Protein AF-A0A2S7WIU0-F1 (afdb_monomer_lite)

Radius of gyration: 21.74 Å; chains: 1; bounding box: 49×20×64 Å

Foldseek 3Di:
DPDDPVRVVVLVVVLVVLVVVLVVLVVVLVVVLVCLVCVVVVVLVCCCVPPNPPVRDPPVVVVVVVVVVSVVLNVLSVVLSVLSSVLSVVLSVCSVVVDDPVVSVVSVVVSVVVSVVSVVVND

Sequence (123 aa):
MEKSEEEIKEWKEYRLSILEQKSKSDDDFEKYITFIAAGGLGLTLTFIDKISPLHTSICVWLIVMGWFMLASTLFINLLSHYLSSRFNEKTVQNIDDTLSYEELINNIDRRNKTISNLNLSSY

Organism: NCBI:txid102

Structure (mmCIF, N/CA/C/O backbone):
data_AF-A0A2S7WIU0-F1
#
_entry.id   AF-A0A2S7WIU0-F1
#
loop_
_atom_site.group_PDB
_atom_site.id
_atom_site.type_symbol
_atom_site.label_atom_id
_atom_site.label_alt_id
_atom_site.label_comp_id
_atom_site.label_asym_id
_atom_site.label_entity_id
_atom_site.label_seq_id
_atom_site.pdbx_PDB_ins_code
_atom_site.Cartn_x
_atom_site.Cartn_y
_atom_site.Cartn_z
_atom_site.occupancy
_atom_site.B_iso_or_equiv
_atom_site.auth_seq_id
_atom_site.auth_comp_id
_atom_site.auth_asym_id
_atom_site.auth_atom_id
_atom_site.pdbx_PDB_model_num
ATOM 1 N N . MET A 1 1 ? -23.208 -7.202 31.412 1.00 53.00 1 MET A N 1
ATOM 2 C CA . MET A 1 1 ? -23.236 -5.770 31.766 1.00 53.00 1 MET A CA 1
ATOM 3 C C . MET A 1 1 ? -23.708 -5.033 30.533 1.00 53.00 1 MET A C 1
ATOM 5 O O . MET A 1 1 ? -23.145 -5.267 29.473 1.00 53.00 1 MET A O 1
ATOM 9 N N . GLU A 1 2 ? -24.784 -4.264 30.647 1.00 64.25 2 GLU A N 1
ATOM 10 C CA . GLU A 1 2 ? -25.248 -3.378 29.575 1.00 64.25 2 GLU A CA 1
ATOM 11 C C . GLU A 1 2 ? -24.226 -2.234 29.450 1.00 64.25 2 GLU A C 1
ATOM 13 O O . GLU A 1 2 ? -23.831 -1.673 30.472 1.00 64.25 2 GLU A O 1
ATOM 18 N N . LYS A 1 3 ? -23.699 -1.987 28.241 1.00 67.62 3 LYS A N 1
ATOM 19 C CA . LYS A 1 3 ? -22.693 -0.936 27.992 1.00 67.62 3 LYS A CA 1
ATOM 20 C C . LYS A 1 3 ? -23.290 0.437 28.313 1.00 67.62 3 LYS A C 1
ATOM 22 O O . LYS A 1 3 ? -24.473 0.654 28.048 1.00 67.62 3 LYS A O 1
ATOM 27 N N . SER A 1 4 ? -22.491 1.358 28.849 1.00 81.69 4 SER A N 1
ATOM 28 C CA . SER A 1 4 ? -22.966 2.724 29.107 1.00 81.69 4 SER A CA 1
ATOM 29 C C . SER A 1 4 ? -23.247 3.469 27.791 1.00 81.69 4 SER A C 1
ATOM 31 O O . SER A 1 4 ? -22.690 3.140 26.740 1.00 81.69 4 SER A O 1
ATOM 33 N N . GLU A 1 5 ? -24.108 4.492 27.823 1.00 80.62 5 GLU A N 1
ATOM 34 C CA . GLU A 1 5 ? -24.371 5.330 26.639 1.00 80.62 5 GLU A CA 1
ATOM 35 C C . GLU A 1 5 ? -23.091 6.005 26.112 1.00 80.62 5 GLU A C 1
ATOM 37 O O . GLU A 1 5 ? -22.925 6.161 24.899 1.00 80.62 5 GLU A O 1
ATOM 42 N N . GLU A 1 6 ? -22.166 6.348 27.014 1.00 83.69 6 GLU A N 1
ATOM 43 C CA . GLU A 1 6 ? -20.852 6.910 26.685 1.00 83.69 6 GLU A CA 1
ATOM 44 C C . GLU A 1 6 ? -19.972 5.885 25.957 1.00 83.69 6 GLU A C 1
ATOM 46 O O . GLU A 1 6 ? -19.462 6.187 24.879 1.00 83.69 6 GLU A O 1
ATOM 51 N N . GLU A 1 7 ? -19.890 4.644 26.450 1.00 78.06 7 GLU A N 1
ATOM 52 C CA . GLU A 1 7 ? -19.137 3.568 25.789 1.00 78.06 7 GLU A CA 1
ATOM 53 C C . GLU A 1 7 ? -19.676 3.294 24.377 1.00 78.06 7 GLU A C 1
ATOM 55 O O . GLU A 1 7 ? -18.913 3.135 23.424 1.00 78.06 7 GLU A O 1
ATOM 60 N N . ILE A 1 8 ? -21.002 3.255 24.203 1.00 80.75 8 ILE A N 1
ATOM 61 C CA . ILE A 1 8 ? -21.629 3.036 22.888 1.00 80.75 8 ILE A CA 1
ATOM 62 C C . ILE A 1 8 ? -21.274 4.169 21.916 1.00 80.75 8 ILE A C 1
ATOM 64 O O . ILE A 1 8 ? -21.064 3.919 20.723 1.00 80.75 8 ILE A O 1
ATOM 68 N N . LYS A 1 9 ? -21.219 5.409 22.406 1.00 86.94 9 LYS A N 1
ATOM 69 C CA . LYS A 1 9 ? -20.845 6.574 21.603 1.00 86.94 9 LYS A CA 1
ATOM 70 C C . LYS A 1 9 ? -19.377 6.504 21.178 1.00 86.94 9 LYS A C 1
ATOM 72 O O . LYS A 1 9 ? -19.103 6.6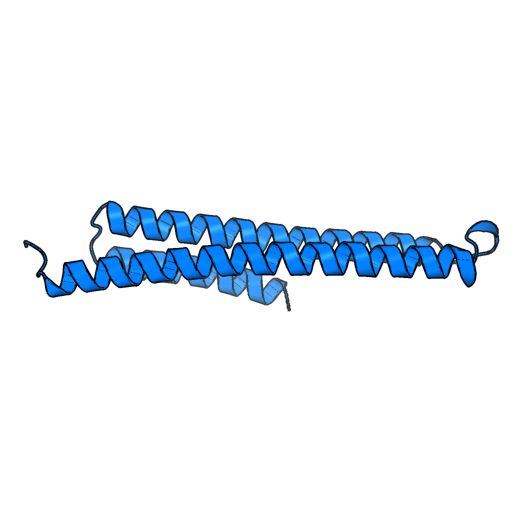46 19.987 1.00 86.94 9 LYS A O 1
ATOM 77 N N . GLU A 1 10 ? -18.470 6.196 22.101 1.00 84.81 10 GLU A N 1
ATOM 78 C CA . GLU A 1 10 ? -17.039 6.031 21.810 1.00 84.81 10 GLU A CA 1
ATOM 79 C C . GLU A 1 10 ? -16.787 4.941 20.759 1.00 84.81 10 GLU A C 1
ATOM 81 O O . GLU A 1 10 ? -16.041 5.152 19.802 1.00 84.81 10 GLU A O 1
ATOM 86 N N . TRP A 1 11 ? -17.472 3.796 20.859 1.00 81.50 11 TRP A N 1
ATOM 87 C CA . TRP A 1 11 ? -17.360 2.724 19.864 1.00 81.50 11 TRP A CA 1
ATOM 88 C C . TRP A 1 11 ? -17.826 3.151 18.470 1.00 81.50 11 TRP A C 1
ATOM 90 O O . TRP A 1 11 ? -17.204 2.781 17.470 1.00 81.50 11 TRP A O 1
ATOM 100 N N . LYS A 1 12 ? -18.905 3.939 18.382 1.00 84.31 12 LYS A N 1
ATOM 101 C CA . LYS A 1 12 ? -19.398 4.474 17.104 1.00 84.31 12 LYS A CA 1
ATOM 102 C C . LYS A 1 12 ? -18.414 5.465 16.493 1.00 84.31 12 LYS A C 1
ATOM 104 O O . LYS A 1 12 ? -18.161 5.390 15.290 1.00 84.31 12 LYS A O 1
ATOM 109 N N . GLU A 1 13 ? -17.851 6.358 17.301 1.00 89.00 13 GLU A N 1
ATOM 110 C CA . GLU A 1 13 ? -16.840 7.323 16.856 1.00 89.00 13 GLU A CA 1
ATOM 111 C C . GLU A 1 13 ? -15.562 6.613 16.386 1.00 89.00 13 GLU A C 1
ATOM 113 O O . GLU A 1 13 ? -15.072 6.883 15.287 1.00 89.00 13 GLU A O 1
ATOM 118 N N . TYR A 1 14 ? -15.079 5.622 17.138 1.00 85.06 14 TYR A N 1
ATOM 119 C CA . TYR A 1 14 ? -13.922 4.818 16.746 1.00 85.06 14 TYR A CA 1
ATOM 120 C C . TYR A 1 14 ? -14.166 4.051 15.438 1.00 85.06 14 TYR A C 1
ATOM 122 O O . TYR A 1 14 ? -13.341 4.103 14.522 1.00 85.06 14 TYR A O 1
ATOM 130 N N . ARG A 1 15 ? -15.330 3.408 15.292 1.00 85.56 15 ARG A N 1
ATOM 131 C CA . ARG A 1 15 ? -15.735 2.730 14.051 1.00 85.56 15 ARG A CA 1
ATOM 132 C C . ARG A 1 15 ? -15.745 3.679 12.850 1.00 85.56 15 ARG A C 1
ATOM 134 O O . ARG A 1 15 ? -15.226 3.318 11.795 1.00 85.56 15 ARG A O 1
ATOM 141 N N . LEU A 1 16 ? -16.311 4.879 13.001 1.00 89.56 16 LEU A N 1
ATOM 142 C CA . LEU A 1 16 ? -16.316 5.905 11.952 1.00 89.56 16 LEU A CA 1
ATOM 143 C C . LEU A 1 16 ? -14.892 6.325 11.575 1.00 89.56 16 LEU A C 1
ATOM 145 O O . LEU A 1 16 ? -14.572 6.370 10.390 1.00 89.56 16 LEU A O 1
ATOM 149 N N . SER A 1 17 ? -14.022 6.529 12.567 1.00 90.00 17 SER A N 1
ATOM 150 C CA . SER A 1 17 ? -12.625 6.906 12.333 1.00 90.00 17 SER A CA 1
ATOM 151 C C . SER A 1 17 ? -11.845 5.857 11.531 1.00 90.00 17 SER A C 1
ATOM 153 O O . SER A 1 17 ? -11.007 6.217 10.706 1.00 90.00 17 SER A O 1
ATOM 155 N N . ILE A 1 18 ? -12.122 4.562 11.734 1.00 86.75 18 ILE A N 1
ATOM 156 C CA . ILE A 1 18 ? -11.490 3.473 10.973 1.00 86.75 18 ILE A CA 1
ATOM 157 C C . ILE A 1 18 ? -11.970 3.495 9.519 1.00 86.75 18 ILE A C 1
ATOM 159 O O . ILE A 1 18 ? -11.168 3.315 8.602 1.00 86.75 18 ILE A O 1
ATOM 163 N N . LEU A 1 19 ? -13.270 3.714 9.298 1.00 88.31 19 LEU A N 1
ATOM 164 C CA . LEU A 1 19 ? -13.847 3.764 7.952 1.00 88.31 19 LEU A CA 1
ATOM 165 C C . LEU A 1 19 ? -13.331 4.968 7.158 1.00 88.31 19 LEU A C 1
ATOM 167 O O . LEU A 1 19 ? -12.981 4.817 5.989 1.00 88.31 19 LEU A O 1
ATOM 171 N N . GLU A 1 20 ? -13.233 6.135 7.794 1.00 91.38 20 GLU A N 1
ATOM 172 C CA . GLU A 1 20 ? -12.687 7.343 7.171 1.00 91.38 20 GLU A CA 1
ATOM 173 C C . GLU A 1 20 ? -11.204 7.170 6.814 1.00 91.38 20 GLU A C 1
ATOM 175 O O . GLU A 1 20 ? -10.796 7.452 5.687 1.00 91.38 20 GLU A O 1
ATOM 180 N N . GLN A 1 21 ? -10.402 6.627 7.738 1.00 87.75 21 GLN A N 1
ATOM 181 C CA . GLN A 1 21 ? -8.992 6.320 7.478 1.00 87.75 21 GLN A CA 1
ATOM 182 C C . GLN A 1 21 ? -8.818 5.315 6.339 1.00 87.75 21 GLN A C 1
ATOM 184 O O . GLN A 1 21 ? -7.932 5.495 5.505 1.00 87.75 21 GLN A O 1
ATOM 189 N N . LYS A 1 22 ? -9.666 4.281 6.278 1.00 86.12 22 LYS A N 1
ATOM 190 C CA . LYS A 1 22 ? -9.660 3.313 5.178 1.00 86.12 22 LYS A CA 1
ATOM 191 C C . LYS A 1 22 ? -9.954 3.999 3.844 1.00 86.12 22 LYS A C 1
ATOM 193 O O . LYS A 1 22 ? -9.152 3.870 2.932 1.00 86.12 22 LYS A O 1
ATOM 198 N N . SER A 1 23 ? -11.043 4.766 3.756 1.00 87.56 23 SER A N 1
ATOM 199 C CA . SER A 1 23 ? -11.426 5.467 2.521 1.00 87.56 23 SER A CA 1
ATOM 200 C C . SER A 1 23 ? -10.310 6.379 2.019 1.00 87.56 23 SER A C 1
ATOM 202 O O . SER A 1 23 ? -9.979 6.363 0.841 1.00 87.56 23 SER A O 1
ATOM 204 N N . LYS A 1 24 ? -9.693 7.145 2.924 1.00 89.38 24 LYS A N 1
ATOM 205 C CA . LYS A 1 24 ? -8.587 8.033 2.567 1.00 89.38 24 LYS A CA 1
ATOM 206 C C . LYS A 1 24 ? -7.345 7.262 2.111 1.00 89.38 24 LYS A C 1
ATOM 208 O O . LYS A 1 24 ? -6.695 7.670 1.157 1.00 89.38 24 LYS A O 1
ATOM 213 N N . SER A 1 25 ? -7.016 6.161 2.790 1.00 86.44 25 SER A N 1
ATOM 214 C CA . SER A 1 25 ? -5.904 5.287 2.401 1.00 86.44 25 SER A CA 1
ATOM 215 C C . SER A 1 25 ? -6.119 4.687 1.012 1.00 86.44 25 SER A C 1
ATOM 217 O O . SER A 1 25 ? -5.174 4.663 0.229 1.00 86.44 25 SER A O 1
ATOM 219 N N . ASP A 1 26 ? -7.338 4.233 0.712 1.00 86.44 26 ASP A N 1
ATOM 220 C CA . ASP A 1 26 ? -7.695 3.647 -0.582 1.00 86.44 26 ASP A CA 1
ATOM 221 C C . ASP A 1 26 ? -7.514 4.686 -1.714 1.00 86.44 26 ASP A C 1
ATOM 223 O O . ASP A 1 26 ? -6.836 4.401 -2.707 1.00 86.44 26 ASP A O 1
ATOM 227 N N . ASP A 1 27 ? -8.019 5.912 -1.520 1.00 90.44 27 ASP A N 1
ATOM 228 C CA . ASP A 1 27 ? -7.891 7.021 -2.480 1.00 90.44 27 ASP A CA 1
ATOM 229 C C . ASP A 1 27 ? -6.424 7.429 -2.714 1.00 90.44 27 ASP A C 1
ATOM 231 O O . ASP A 1 27 ? -5.973 7.600 -3.854 1.00 90.44 27 ASP A O 1
ATOM 235 N N . ASP A 1 28 ? -5.656 7.592 -1.632 1.00 88.69 28 ASP A N 1
ATOM 236 C CA . ASP A 1 28 ? -4.244 7.967 -1.708 1.00 88.69 28 ASP A CA 1
ATOM 237 C C . ASP A 1 28 ? -3.425 6.860 -2.393 1.00 88.69 28 ASP A C 1
ATOM 239 O O . ASP A 1 28 ? -2.592 7.149 -3.260 1.00 88.69 28 ASP A O 1
ATOM 243 N N . PHE A 1 29 ? -3.685 5.592 -2.063 1.00 88.75 29 PHE A N 1
ATOM 244 C CA . PHE A 1 29 ? -3.033 4.443 -2.688 1.00 88.75 29 PHE A CA 1
ATOM 245 C C . PHE A 1 29 ? -3.279 4.413 -4.201 1.00 88.75 29 PHE A C 1
ATOM 247 O O . PHE A 1 29 ? -2.314 4.341 -4.969 1.00 88.75 29 PHE A O 1
ATOM 254 N N . GLU A 1 30 ? -4.536 4.528 -4.640 1.00 90.31 30 GLU A N 1
ATOM 255 C CA . GLU A 1 30 ? -4.897 4.524 -6.063 1.00 90.31 30 GLU A CA 1
ATOM 256 C C . GLU A 1 30 ? -4.229 5.679 -6.823 1.00 90.31 30 GLU A C 1
ATOM 258 O O . GLU A 1 30 ? -3.684 5.503 -7.924 1.00 90.31 30 GLU A O 1
ATOM 263 N N . LYS A 1 31 ? -4.200 6.864 -6.214 1.00 91.62 31 LYS A N 1
ATOM 264 C CA . LYS A 1 31 ? -3.561 8.042 -6.797 1.00 91.62 31 LYS A CA 1
ATOM 265 C C . LYS A 1 31 ? -2.056 7.848 -6.967 1.00 91.62 31 LYS A C 1
ATOM 267 O O . LYS A 1 31 ? -1.523 8.102 -8.053 1.00 91.62 31 LYS A O 1
ATOM 272 N N . TYR A 1 32 ? -1.357 7.413 -5.919 1.00 88.56 32 TYR A N 1
ATOM 273 C CA . TYR A 1 32 ? 0.098 7.273 -5.961 1.00 88.56 32 TYR A CA 1
ATOM 274 C C . TYR A 1 32 ? 0.544 6.123 -6.863 1.00 88.56 32 TYR A C 1
ATOM 276 O O . TYR A 1 32 ? 1.483 6.314 -7.640 1.00 88.56 32 TYR A O 1
ATOM 284 N N . ILE A 1 33 ? -0.135 4.970 -6.837 1.00 89.12 33 ILE A N 1
ATOM 285 C CA . ILE A 1 33 ? 0.221 3.839 -7.706 1.00 89.12 33 ILE A CA 1
ATOM 286 C C . ILE A 1 33 ? 0.052 4.201 -9.182 1.00 89.12 33 ILE A C 1
ATOM 288 O O . ILE A 1 33 ? 0.945 3.938 -9.990 1.00 89.12 33 ILE A O 1
ATOM 292 N N . THR A 1 34 ? -1.039 4.892 -9.521 1.00 89.94 34 THR A N 1
ATOM 293 C CA . THR A 1 34 ? -1.313 5.352 -10.885 1.00 89.94 34 THR A CA 1
ATOM 294 C C . THR A 1 34 ? -0.270 6.365 -11.335 1.00 89.94 34 THR A C 1
ATOM 296 O O . THR A 1 34 ? 0.278 6.243 -12.432 1.00 89.94 34 THR A O 1
ATOM 299 N N . PHE A 1 35 ? 0.059 7.337 -10.481 1.00 92.00 35 PHE A N 1
ATOM 300 C CA . PHE A 1 35 ? 1.058 8.354 -10.792 1.00 92.00 35 PHE A CA 1
ATOM 301 C C . PHE A 1 35 ? 2.456 7.755 -10.992 1.00 92.00 35 PHE A C 1
ATOM 303 O O . PHE A 1 35 ? 3.133 8.095 -11.961 1.00 92.00 35 PHE A O 1
ATOM 310 N N . ILE A 1 36 ? 2.881 6.836 -10.121 1.00 90.06 36 ILE A N 1
ATOM 311 C CA . ILE A 1 36 ? 4.191 6.178 -10.209 1.00 90.06 36 ILE A CA 1
ATOM 312 C C . ILE A 1 36 ? 4.266 5.281 -11.447 1.00 90.06 36 ILE A C 1
ATOM 314 O O . ILE A 1 36 ? 5.256 5.335 -12.177 1.00 90.06 36 ILE A O 1
ATOM 318 N N . ALA A 1 37 ? 3.223 4.493 -11.721 1.00 89.88 37 ALA A N 1
ATOM 319 C CA . ALA A 1 37 ? 3.177 3.631 -12.896 1.00 89.88 37 ALA A CA 1
ATOM 320 C C . ALA A 1 37 ? 3.205 4.454 -14.192 1.00 89.88 37 ALA A C 1
ATOM 322 O O . ALA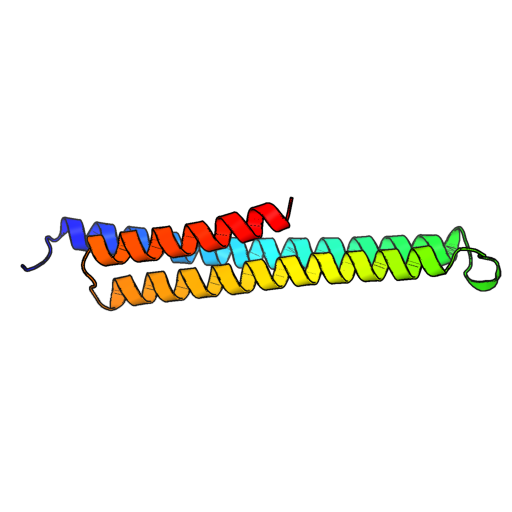 A 1 37 ? 4.065 4.233 -15.046 1.00 89.88 37 ALA A O 1
ATOM 323 N N . ALA A 1 38 ? 2.315 5.441 -14.324 1.00 91.94 38 ALA A N 1
ATOM 324 C CA . ALA A 1 38 ? 2.229 6.280 -15.515 1.00 91.94 38 ALA A CA 1
ATOM 325 C C . ALA A 1 38 ? 3.477 7.158 -15.696 1.00 91.94 38 ALA A C 1
ATOM 327 O O . ALA A 1 38 ? 4.007 7.253 -16.802 1.00 91.94 38 ALA A O 1
ATOM 328 N N . GLY A 1 39 ? 3.979 7.765 -14.618 1.00 90.94 39 GLY A N 1
ATOM 329 C CA . GLY A 1 39 ? 5.168 8.613 -14.638 1.00 90.94 39 GLY A CA 1
ATOM 330 C C . GLY A 1 39 ? 6.441 7.825 -14.938 1.00 90.94 39 GLY A C 1
ATOM 331 O O . GLY A 1 39 ? 7.202 8.203 -15.828 1.00 90.94 39 GLY A O 1
ATOM 332 N N . GLY A 1 40 ? 6.649 6.699 -14.251 1.00 88.38 40 GLY A N 1
ATOM 333 C CA . GLY A 1 40 ? 7.800 5.822 -14.463 1.00 88.38 40 GLY A CA 1
ATOM 334 C C . GLY A 1 40 ? 7.830 5.249 -15.879 1.00 88.38 40 GLY A C 1
ATOM 335 O O . GLY A 1 40 ? 8.832 5.389 -16.583 1.00 88.38 40 GLY A O 1
ATOM 336 N N . LEU A 1 41 ? 6.717 4.677 -16.345 1.00 88.38 41 LEU A N 1
ATOM 337 C CA . LEU A 1 41 ? 6.630 4.131 -17.701 1.00 88.38 41 LEU A CA 1
ATOM 338 C C . LEU A 1 41 ? 6.731 5.231 -18.764 1.00 88.38 41 LEU A C 1
ATOM 340 O O . LEU A 1 41 ? 7.512 5.090 -19.705 1.00 88.38 41 LEU A O 1
ATOM 344 N N . GLY A 1 42 ? 6.020 6.347 -18.590 1.00 90.50 42 GLY A N 1
ATOM 345 C CA . GLY A 1 42 ? 6.040 7.479 -19.519 1.00 90.50 42 GLY A CA 1
ATOM 346 C C . GLY A 1 42 ? 7.431 8.093 -19.682 1.00 90.50 42 GLY A C 1
ATOM 347 O O . GLY A 1 42 ? 7.862 8.362 -20.808 1.00 90.50 42 GLY A O 1
ATOM 348 N N . LEU A 1 43 ? 8.178 8.239 -18.583 1.00 89.31 43 LEU A N 1
ATOM 349 C CA . LEU A 1 43 ? 9.579 8.653 -18.633 1.00 89.31 43 LEU A CA 1
ATOM 350 C C . LEU A 1 43 ? 10.429 7.620 -19.377 1.00 89.31 43 LEU A C 1
ATOM 352 O O . LEU A 1 43 ? 11.120 7.990 -20.324 1.00 89.31 43 LEU A O 1
ATOM 356 N N . THR A 1 44 ? 10.348 6.331 -19.023 1.00 88.88 44 THR A N 1
ATOM 357 C CA . THR A 1 44 ? 11.160 5.298 -19.700 1.00 88.88 44 THR A CA 1
ATOM 358 C C . THR A 1 44 ? 10.896 5.233 -21.207 1.00 88.88 44 THR A C 1
ATOM 360 O O . THR A 1 44 ? 11.849 5.165 -21.982 1.00 88.88 44 THR A O 1
ATOM 363 N N . LEU A 1 45 ? 9.638 5.355 -21.644 1.00 88.06 45 LEU A N 1
ATOM 364 C CA . LEU A 1 45 ? 9.267 5.407 -23.062 1.00 88.06 45 LEU A CA 1
ATOM 365 C C . LEU A 1 45 ? 9.839 6.642 -23.766 1.00 88.06 45 LEU A C 1
ATOM 367 O O . LEU A 1 45 ? 10.374 6.528 -24.866 1.00 88.06 45 LEU A O 1
ATOM 371 N N . THR A 1 46 ? 9.787 7.809 -23.120 1.00 89.50 46 THR A N 1
ATOM 372 C CA . THR A 1 46 ? 10.346 9.053 -23.677 1.00 89.50 46 THR A CA 1
ATOM 373 C C . THR A 1 46 ? 11.863 8.955 -23.855 1.00 89.50 46 THR A C 1
ATOM 375 O O . THR A 1 46 ? 12.396 9.380 -24.880 1.00 89.50 46 THR A O 1
ATOM 378 N N . PHE A 1 47 ? 12.569 8.358 -22.891 1.00 84.75 47 PHE A N 1
ATOM 379 C CA . PHE A 1 47 ? 14.015 8.126 -22.982 1.00 84.75 47 PHE A CA 1
ATOM 380 C C . PHE A 1 47 ? 14.379 7.141 -24.099 1.00 84.75 47 PHE A C 1
ATOM 382 O O . PHE A 1 47 ? 15.339 7.380 -24.837 1.00 84.75 47 PHE A O 1
ATOM 389 N N . ILE A 1 48 ? 13.604 6.064 -24.249 1.00 86.25 48 ILE A N 1
ATOM 390 C CA . ILE A 1 48 ? 13.771 5.093 -25.336 1.00 86.25 48 ILE A CA 1
ATOM 391 C C . ILE A 1 48 ? 13.565 5.757 -26.705 1.00 86.25 48 ILE A C 1
ATOM 393 O O . ILE A 1 48 ? 14.346 5.517 -27.622 1.00 86.25 48 ILE A O 1
ATOM 397 N N . ASP A 1 49 ? 12.541 6.602 -26.847 1.00 84.38 49 ASP A N 1
ATOM 398 C CA . ASP A 1 49 ? 12.201 7.230 -28.129 1.00 84.38 49 ASP A CA 1
ATOM 399 C C . ASP A 1 49 ? 13.160 8.370 -28.511 1.00 84.38 49 ASP A C 1
ATOM 401 O O . ASP A 1 49 ? 13.546 8.501 -29.672 1.00 84.38 49 ASP A O 1
ATOM 405 N N . LYS A 1 50 ? 13.560 9.212 -27.547 1.00 83.94 50 LYS A N 1
ATOM 406 C CA . LYS A 1 50 ? 14.295 10.460 -27.831 1.00 83.94 50 LYS A CA 1
ATOM 407 C C . LYS A 1 50 ? 15.797 10.409 -27.580 1.00 83.94 50 LYS A C 1
ATOM 409 O O . LYS A 1 50 ? 16.508 11.226 -28.158 1.00 83.94 50 LYS A O 1
ATOM 414 N N . ILE A 1 51 ? 16.282 9.523 -26.708 1.00 80.88 51 ILE A N 1
ATOM 415 C CA . ILE A 1 51 ? 17.665 9.591 -26.200 1.00 80.88 51 ILE A CA 1
ATOM 416 C C . ILE A 1 51 ? 18.464 8.339 -26.563 1.00 80.88 51 ILE A C 1
ATOM 418 O O . ILE A 1 51 ? 19.580 8.456 -27.066 1.00 80.88 51 ILE A O 1
ATOM 422 N N . SER A 1 52 ? 17.919 7.143 -26.327 1.00 75.62 52 SER A N 1
ATOM 423 C CA . SER A 1 52 ? 18.611 5.880 -26.614 1.00 75.62 52 SER A CA 1
ATOM 424 C C . SER A 1 52 ? 17.673 4.885 -27.299 1.00 75.62 52 SER A C 1
ATOM 426 O O . SER A 1 52 ? 17.048 4.058 -26.628 1.00 75.62 52 SER A O 1
ATOM 428 N N . PRO A 1 53 ? 17.579 4.938 -28.640 1.00 77.44 53 PRO A N 1
ATOM 429 C CA . PRO A 1 53 ? 16.758 4.010 -29.401 1.00 77.44 53 PRO A CA 1
ATOM 430 C C . PRO A 1 53 ? 17.190 2.562 -29.148 1.00 77.44 53 PRO A C 1
ATOM 432 O O . PRO A 1 53 ? 18.378 2.230 -29.232 1.00 77.44 53 PRO A O 1
ATOM 435 N N . LEU A 1 54 ? 16.217 1.680 -28.892 1.00 74.38 54 LEU A N 1
ATOM 436 C CA . LEU A 1 54 ? 16.457 0.275 -28.526 1.00 74.38 54 LEU A CA 1
ATOM 437 C C . LEU A 1 54 ? 17.322 -0.483 -29.544 1.00 74.38 54 LEU A C 1
ATOM 439 O O . LEU A 1 54 ? 18.094 -1.349 -29.150 1.00 74.38 54 LEU A O 1
ATOM 443 N N . HIS A 1 55 ? 17.242 -0.134 -30.832 1.00 72.38 55 HIS A N 1
ATOM 444 C CA . HIS A 1 55 ? 17.999 -0.812 -31.892 1.00 72.38 55 HIS A CA 1
ATOM 445 C C . HIS A 1 55 ? 19.525 -0.613 -31.803 1.00 72.38 55 HIS A C 1
ATOM 447 O O . HIS A 1 55 ? 20.278 -1.407 -32.356 1.00 72.38 55 HIS A O 1
ATOM 453 N N . THR A 1 56 ? 19.979 0.428 -31.101 1.00 73.62 56 THR A N 1
ATOM 454 C CA . THR A 1 56 ? 21.402 0.766 -30.904 1.00 73.62 56 THR A CA 1
ATOM 455 C C . THR A 1 56 ? 21.895 0.492 -29.487 1.00 73.62 56 THR A C 1
ATOM 457 O O . THR A 1 56 ? 23.075 0.681 -29.194 1.00 73.62 56 THR A O 1
ATOM 460 N N . SER A 1 57 ? 21.003 0.087 -28.583 1.00 75.50 57 SER A N 1
ATOM 461 C CA . SER A 1 57 ? 21.295 0.068 -27.154 1.00 75.50 57 SER A CA 1
ATOM 462 C C . SER A 1 57 ? 21.821 -1.298 -26.707 1.00 75.50 57 SER A C 1
ATOM 464 O O . SER A 1 57 ? 21.171 -2.322 -26.886 1.00 75.50 57 SER A O 1
ATOM 466 N N . ILE A 1 58 ? 23.005 -1.317 -26.093 1.00 74.06 58 ILE A N 1
ATOM 467 C CA . ILE A 1 58 ? 23.666 -2.545 -25.609 1.00 74.06 58 ILE A CA 1
ATOM 468 C C . ILE A 1 58 ? 23.065 -3.005 -24.265 1.00 74.06 58 ILE A C 1
ATOM 470 O O . ILE A 1 58 ? 23.058 -4.190 -23.940 1.00 74.06 58 ILE A O 1
ATOM 474 N N . CYS A 1 59 ? 22.504 -2.076 -23.485 1.00 79.44 59 CYS A N 1
ATOM 475 C CA . CYS A 1 59 ? 22.079 -2.306 -22.101 1.00 79.44 59 CYS A CA 1
ATOM 476 C C . CYS A 1 59 ? 20.554 -2.444 -21.928 1.00 79.44 59 CYS A C 1
ATOM 478 O O . CYS A 1 59 ? 20.019 -2.050 -20.894 1.00 79.44 59 CYS A O 1
ATOM 480 N N . VAL A 1 60 ? 19.837 -3.014 -22.907 1.00 82.25 60 VAL A N 1
ATOM 481 C CA . VAL A 1 60 ? 18.363 -3.192 -22.853 1.00 82.25 60 VAL A CA 1
ATOM 482 C C . VAL A 1 60 ? 17.911 -3.968 -21.606 1.00 82.25 60 VAL A C 1
ATOM 484 O O . VAL A 1 60 ? 16.841 -3.710 -21.058 1.00 82.25 60 VAL A O 1
ATOM 487 N N . TRP A 1 61 ? 18.752 -4.871 -21.098 1.00 84.88 61 TRP A N 1
ATOM 488 C CA . TRP A 1 61 ? 18.463 -5.654 -19.896 1.00 84.88 61 TRP A CA 1
ATOM 489 C C . TRP A 1 61 ? 18.244 -4.792 -18.637 1.00 84.88 61 TRP A C 1
ATOM 491 O O . TRP A 1 61 ? 17.440 -5.173 -17.790 1.00 84.88 61 TRP A O 1
ATOM 501 N N . LEU A 1 62 ? 18.882 -3.616 -18.527 1.00 85.44 62 LEU A N 1
ATOM 502 C CA . LEU A 1 62 ? 18.679 -2.695 -17.398 1.00 85.44 62 LEU A CA 1
ATOM 503 C C . LEU A 1 62 ? 17.265 -2.108 -17.388 1.00 85.44 62 LEU A C 1
ATOM 505 O O . LEU A 1 62 ? 16.690 -1.913 -16.321 1.00 85.44 62 LEU A O 1
ATOM 509 N N . ILE A 1 63 ? 16.691 -1.865 -18.569 1.00 85.06 63 ILE A N 1
ATOM 510 C CA . ILE A 1 63 ? 15.315 -1.373 -18.711 1.00 85.06 63 ILE A CA 1
ATOM 511 C C . ILE A 1 63 ? 14.341 -2.453 -18.244 1.00 85.06 63 ILE A C 1
ATOM 513 O O . ILE A 1 63 ? 13.458 -2.182 -17.435 1.00 85.06 63 ILE A O 1
ATOM 517 N N . VAL A 1 64 ? 14.548 -3.694 -18.697 1.00 87.69 64 VAL A N 1
ATOM 518 C CA . VAL A 1 64 ? 13.734 -4.844 -18.280 1.00 87.69 64 VAL A CA 1
ATOM 519 C C . VAL A 1 64 ? 13.833 -5.059 -16.769 1.00 87.69 64 VAL A C 1
ATOM 521 O O . VAL A 1 64 ? 12.809 -5.228 -16.112 1.00 87.69 64 VAL A O 1
ATOM 524 N N . MET A 1 65 ? 15.040 -4.992 -16.200 1.00 91.56 65 MET A N 1
ATOM 525 C CA . MET A 1 65 ? 15.246 -5.102 -14.754 1.00 91.56 65 MET A CA 1
ATOM 526 C C . MET A 1 65 ? 14.536 -3.973 -13.996 1.00 91.56 65 MET A C 1
ATOM 528 O O . MET A 1 65 ? 13.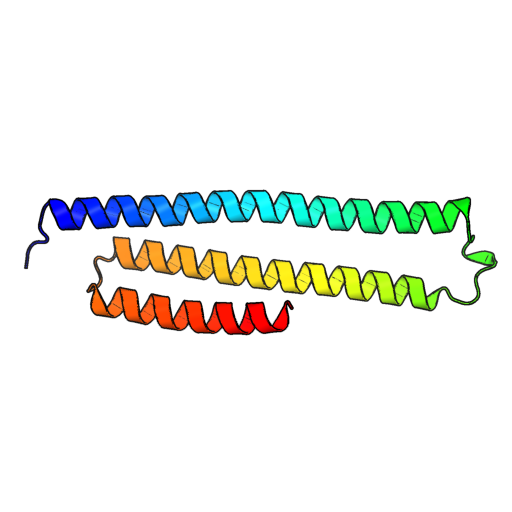873 -4.234 -12.995 1.00 91.56 65 MET A O 1
ATOM 532 N N . GLY A 1 66 ? 14.620 -2.737 -14.493 1.00 88.56 66 GLY A N 1
ATOM 533 C CA . GLY A 1 66 ? 13.945 -1.580 -13.909 1.00 88.56 66 GLY A CA 1
ATOM 534 C C . GLY A 1 66 ? 12.423 -1.717 -13.919 1.00 88.56 66 GLY A C 1
ATOM 535 O O . GLY A 1 66 ? 11.782 -1.472 -12.901 1.00 88.56 66 GLY A O 1
ATOM 536 N N . TRP A 1 67 ? 11.835 -2.178 -15.025 1.00 90.25 67 TRP A N 1
ATOM 537 C CA . TRP A 1 67 ? 10.400 -2.467 -15.092 1.00 90.25 67 TRP A CA 1
ATOM 538 C C . TRP A 1 67 ? 9.994 -3.615 -14.171 1.00 90.25 67 TRP A C 1
ATOM 540 O O . TRP A 1 67 ? 8.934 -3.545 -13.554 1.00 90.25 67 TRP A O 1
ATOM 550 N N . PHE A 1 68 ? 10.837 -4.640 -14.025 1.00 92.69 68 PHE A N 1
ATOM 551 C CA . PHE A 1 68 ? 10.571 -5.743 -13.105 1.00 92.69 68 PHE A CA 1
ATOM 552 C C . PHE A 1 68 ? 10.617 -5.286 -11.642 1.00 92.69 68 PHE A C 1
ATOM 554 O O . PHE A 1 68 ? 9.737 -5.642 -10.861 1.00 92.69 68 PHE A O 1
ATOM 561 N N . MET A 1 69 ? 11.595 -4.451 -11.271 1.00 90.44 69 MET A N 1
ATOM 562 C CA . MET A 1 69 ? 11.653 -3.835 -9.942 1.00 90.44 69 MET A CA 1
ATOM 563 C C . MET A 1 69 ? 10.453 -2.921 -9.704 1.00 90.44 69 MET A C 1
ATOM 565 O O . MET A 1 69 ? 9.820 -3.038 -8.662 1.00 90.44 69 MET A O 1
ATOM 569 N N . LEU A 1 70 ? 10.083 -2.084 -10.679 1.00 88.31 70 LEU A N 1
ATOM 570 C CA . LEU A 1 70 ? 8.905 -1.222 -10.589 1.00 88.31 70 LEU A CA 1
ATOM 571 C C . LEU A 1 70 ? 7.633 -2.052 -10.370 1.00 88.31 70 LEU A C 1
ATOM 573 O O . LEU A 1 70 ? 6.893 -1.803 -9.424 1.00 88.31 70 LEU A O 1
ATOM 577 N N . ALA A 1 71 ? 7.409 -3.080 -11.191 1.00 90.44 71 ALA A N 1
ATOM 578 C CA . ALA A 1 71 ? 6.264 -3.976 -11.058 1.00 90.44 71 ALA A CA 1
ATOM 579 C C . ALA A 1 71 ? 6.252 -4.697 -9.700 1.00 90.44 71 ALA A C 1
ATOM 581 O O . ALA A 1 71 ? 5.206 -4.770 -9.060 1.00 90.44 71 ALA A O 1
ATOM 582 N N . SER A 1 72 ? 7.409 -5.176 -9.235 1.00 90.38 72 SER A N 1
ATOM 583 C CA . SER A 1 72 ? 7.554 -5.823 -7.927 1.00 90.38 72 SER A CA 1
ATOM 584 C C . SER A 1 72 ? 7.224 -4.866 -6.778 1.00 90.38 72 SER A C 1
ATOM 586 O O . SER A 1 72 ? 6.437 -5.210 -5.899 1.00 90.38 72 SER A O 1
ATOM 588 N N . THR A 1 73 ? 7.742 -3.635 -6.807 1.00 89.62 73 THR A N 1
ATOM 589 C CA . THR A 1 73 ? 7.438 -2.606 -5.803 1.00 89.62 73 THR A CA 1
ATOM 590 C C . THR A 1 73 ? 5.948 -2.283 -5.769 1.00 89.62 73 THR A C 1
ATOM 592 O O . THR A 1 73 ? 5.357 -2.267 -4.690 1.00 89.62 73 THR A O 1
ATOM 595 N N . LEU A 1 74 ? 5.315 -2.081 -6.929 1.00 87.12 74 LEU A N 1
ATOM 596 C CA . LEU A 1 74 ? 3.874 -1.826 -6.999 1.00 87.12 74 LEU A CA 1
ATOM 597 C C . LEU A 1 74 ? 3.061 -3.023 -6.485 1.00 87.12 74 LEU A C 1
ATOM 599 O O . LEU A 1 74 ? 2.071 -2.838 -5.780 1.00 87.12 74 LEU A O 1
ATOM 603 N N . PHE A 1 75 ? 3.503 -4.247 -6.779 1.00 88.50 75 PHE A N 1
ATOM 604 C CA . PHE A 1 75 ? 2.858 -5.471 -6.313 1.00 88.50 75 PHE A CA 1
ATOM 605 C C . PHE A 1 75 ? 2.953 -5.648 -4.792 1.00 88.50 75 PHE A C 1
ATOM 607 O O . PHE A 1 75 ? 1.950 -5.950 -4.147 1.00 88.50 75 PHE A O 1
ATOM 614 N N . ILE A 1 76 ? 4.129 -5.419 -4.199 1.00 86.88 76 ILE A N 1
ATOM 615 C CA . ILE A 1 76 ? 4.315 -5.461 -2.741 1.00 86.88 76 ILE A CA 1
ATOM 616 C C . ILE A 1 76 ? 3.448 -4.393 -2.068 1.00 86.88 76 ILE A C 1
ATOM 618 O O . ILE A 1 76 ? 2.785 -4.678 -1.069 1.00 86.88 76 ILE A O 1
ATOM 622 N N . ASN A 1 77 ? 3.401 -3.186 -2.637 1.00 85.50 77 ASN A N 1
ATOM 623 C CA . ASN A 1 77 ? 2.587 -2.097 -2.105 1.00 85.50 77 ASN A CA 1
ATOM 624 C C . ASN A 1 77 ? 1.086 -2.440 -2.158 1.00 85.50 77 ASN A C 1
ATOM 626 O O . ASN A 1 77 ? 0.388 -2.297 -1.155 1.00 85.50 77 ASN A O 1
ATOM 630 N N . LEU A 1 78 ? 0.616 -3.004 -3.277 1.00 85.44 78 LEU A N 1
ATOM 631 C CA . LEU A 1 78 ? -0.755 -3.499 -3.429 1.00 85.44 78 LEU A CA 1
ATOM 632 C C . LEU A 1 78 ? -1.091 -4.598 -2.418 1.00 85.44 78 LEU A C 1
ATOM 634 O O . LEU A 1 78 ? -2.168 -4.585 -1.823 1.00 85.44 78 LEU A O 1
ATOM 638 N N . LEU A 1 79 ? -0.173 -5.539 -2.195 1.00 86.25 79 LEU A N 1
ATOM 639 C CA . LEU A 1 79 ? -0.374 -6.613 -1.228 1.00 86.25 79 LEU A CA 1
ATOM 640 C C . LEU A 1 79 ? -0.463 -6.070 0.205 1.00 86.25 79 LEU A C 1
ATOM 642 O O . LEU A 1 79 ? -1.337 -6.485 0.967 1.00 86.25 79 LEU A O 1
ATOM 646 N N . SER A 1 80 ? 0.406 -5.122 0.558 1.00 83.56 80 SER A N 1
ATOM 647 C CA . SER A 1 80 ? 0.383 -4.439 1.855 1.00 83.56 80 SER A CA 1
ATOM 648 C C . SER A 1 80 ? -0.950 -3.720 2.079 1.00 83.56 80 SER A C 1
ATOM 650 O O . SER A 1 80 ? -1.603 -3.908 3.111 1.00 83.56 80 SER A O 1
ATOM 652 N N . HIS A 1 81 ? -1.412 -2.985 1.066 1.00 85.88 81 HIS A N 1
ATOM 653 C CA . HIS A 1 81 ? -2.690 -2.286 1.096 1.00 85.88 81 HIS A CA 1
ATOM 654 C C . HIS A 1 81 ? -3.879 -3.251 1.240 1.00 85.88 81 HIS A C 1
ATOM 656 O O . HIS A 1 81 ? -4.743 -3.061 2.099 1.00 85.88 81 HIS A O 1
ATOM 662 N N . TYR A 1 82 ? -3.884 -4.350 0.481 1.00 86.38 82 TYR A N 1
ATOM 663 C CA . TYR A 1 82 ? -4.905 -5.396 0.578 1.00 86.38 82 TYR A CA 1
ATOM 664 C C . TYR A 1 82 ? -4.975 -6.021 1.982 1.00 86.38 82 TYR A C 1
ATOM 666 O O . TYR A 1 82 ? -6.065 -6.195 2.536 1.00 86.38 82 TYR A O 1
ATOM 674 N N . LEU A 1 83 ? -3.824 -6.330 2.594 1.00 85.25 83 LEU A N 1
ATOM 675 C CA . LEU A 1 83 ? -3.781 -6.871 3.956 1.00 85.25 83 LEU A CA 1
ATOM 676 C C . LEU A 1 83 ? -4.309 -5.863 4.985 1.00 85.25 83 LEU A C 1
ATOM 678 O O . LEU A 1 83 ? -5.102 -6.244 5.849 1.00 85.25 83 LEU A O 1
ATOM 682 N N . SER A 1 84 ? -3.909 -4.595 4.873 1.00 83.81 84 SER A N 1
ATOM 683 C CA . SER A 1 84 ? -4.371 -3.514 5.753 1.00 83.81 84 SER A CA 1
ATOM 684 C C . SER A 1 84 ? -5.891 -3.325 5.671 1.00 83.81 84 SER A C 1
ATOM 686 O O . SER A 1 84 ? -6.587 -3.360 6.689 1.00 83.81 84 SER A O 1
ATOM 688 N N . SER A 1 85 ? -6.434 -3.258 4.453 1.00 84.88 85 SER A N 1
ATOM 689 C CA . SER A 1 85 ? -7.873 -3.128 4.193 1.00 84.88 85 SER A CA 1
ATOM 690 C C . SER A 1 85 ? -8.681 -4.279 4.811 1.00 84.88 85 SER A C 1
ATOM 692 O O . SER A 1 85 ? -9.677 -4.051 5.507 1.00 84.88 85 SER A O 1
ATOM 694 N N . ARG A 1 86 ? -8.187 -5.518 4.675 1.00 86.19 86 ARG A N 1
ATOM 695 C CA . ARG A 1 86 ? -8.797 -6.710 5.283 1.00 86.19 86 ARG A CA 1
ATOM 696 C C . ARG A 1 86 ? -8.746 -6.689 6.813 1.00 86.19 86 ARG A C 1
ATOM 698 O O . ARG A 1 86 ? -9.655 -7.198 7.472 1.00 86.19 86 ARG A O 1
ATOM 705 N N . PHE A 1 87 ? -7.684 -6.150 7.406 1.00 84.75 87 PHE A N 1
ATOM 706 C CA . PHE A 1 87 ? -7.592 -6.012 8.859 1.00 84.75 87 PHE A CA 1
ATOM 707 C C . PHE A 1 87 ? -8.549 -4.955 9.399 1.00 84.75 87 PHE A C 1
ATOM 709 O O . PHE A 1 87 ? -9.190 -5.221 10.418 1.00 84.75 87 PHE A O 1
ATOM 716 N N . ASN A 1 88 ? -8.716 -3.835 8.695 1.00 84.69 88 ASN A N 1
ATOM 717 C CA . ASN A 1 88 ? -9.696 -2.809 9.048 1.00 84.69 88 ASN A CA 1
ATOM 718 C C . ASN A 1 88 ? -11.129 -3.356 8.988 1.00 84.69 88 ASN A C 1
ATOM 720 O O . ASN A 1 88 ? -11.887 -3.160 9.935 1.00 84.69 88 ASN A O 1
ATOM 724 N N . GLU A 1 89 ? -11.481 -4.130 7.954 1.00 85.44 89 GLU A N 1
ATOM 725 C CA . GLU A 1 89 ? -12.790 -4.805 7.862 1.00 85.44 89 GLU A CA 1
ATOM 726 C C . GLU A 1 89 ? -13.048 -5.735 9.045 1.00 85.44 89 GLU A C 1
ATOM 728 O O . GLU A 1 89 ? -14.094 -5.656 9.687 1.00 85.44 89 GLU A O 1
ATOM 733 N N . LYS A 1 90 ? -12.064 -6.571 9.396 1.00 83.56 90 LYS A N 1
ATOM 734 C CA . LYS A 1 90 ? -12.173 -7.442 10.570 1.00 83.56 90 LYS A CA 1
ATOM 735 C C . LYS A 1 90 ? -12.262 -6.659 11.879 1.00 83.56 90 LYS A C 1
ATOM 737 O O . LYS A 1 90 ? -12.763 -7.188 12.863 1.00 83.56 90 LYS A O 1
ATOM 742 N N . THR A 1 91 ? -11.691 -5.459 11.965 1.00 82.06 91 THR A N 1
ATOM 743 C CA . THR A 1 91 ? -11.795 -4.622 13.172 1.00 82.06 91 THR A CA 1
ATOM 744 C C . THR A 1 91 ? -13.205 -4.060 13.286 1.00 82.06 91 THR A C 1
ATOM 746 O O . THR A 1 91 ? -13.801 -4.173 14.350 1.00 82.06 91 THR A O 1
ATOM 749 N N . VAL A 1 92 ? -13.769 -3.554 12.187 1.00 84.25 92 VAL A N 1
ATOM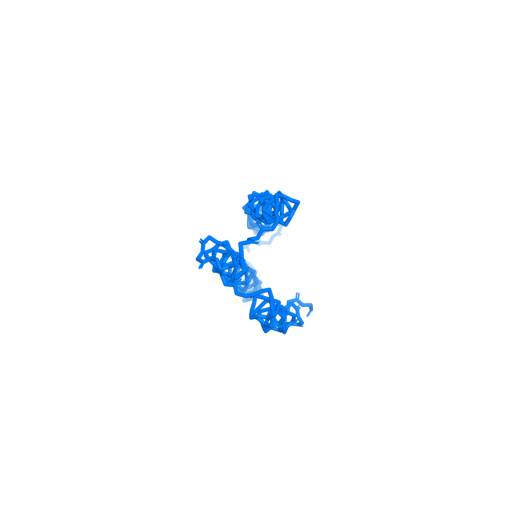 750 C CA . VAL A 1 92 ? -15.161 -3.081 12.137 1.00 84.25 92 VAL A CA 1
ATOM 751 C C . VAL A 1 92 ? -16.137 -4.209 12.474 1.00 84.25 92 VAL A C 1
ATOM 753 O O . VAL A 1 92 ? -17.006 -4.016 13.317 1.00 84.25 92 VAL A O 1
ATOM 756 N N . GLN A 1 93 ? -15.945 -5.403 11.907 1.00 83.38 93 GLN A N 1
ATOM 757 C CA . GLN A 1 93 ? -16.782 -6.564 12.216 1.00 83.38 93 GLN A CA 1
ATOM 758 C C . GLN A 1 93 ? -16.713 -6.951 13.700 1.00 83.38 93 GLN A C 1
ATOM 760 O O . GLN A 1 93 ? -17.743 -7.166 14.321 1.00 83.38 93 GLN A O 1
ATOM 765 N N . ASN A 1 94 ? -15.519 -6.957 14.303 1.00 80.31 94 ASN A N 1
ATOM 766 C CA . ASN A 1 94 ? -15.374 -7.246 15.732 1.00 80.31 94 ASN A CA 1
ATOM 767 C C . ASN A 1 94 ? -16.078 -6.207 16.630 1.00 80.31 94 ASN A C 1
ATOM 769 O O . ASN A 1 94 ? -16.542 -6.556 17.716 1.00 80.31 94 ASN A O 1
ATOM 773 N N . ILE A 1 95 ? -16.124 -4.937 16.206 1.00 80.94 95 ILE A N 1
ATOM 774 C CA . ILE A 1 95 ? -16.854 -3.872 16.914 1.00 80.94 95 ILE A CA 1
ATOM 775 C C . ILE A 1 95 ? -18.365 -4.121 16.815 1.00 80.94 95 ILE A C 1
ATOM 777 O O . ILE A 1 95 ? -19.060 -4.036 17.828 1.00 80.94 95 ILE A O 1
ATOM 781 N N . ASP A 1 96 ? -18.851 -4.468 15.620 1.00 80.00 96 ASP A N 1
ATOM 782 C CA . ASP A 1 96 ? -20.267 -4.737 15.346 1.00 80.00 96 ASP A CA 1
ATOM 783 C C . ASP A 1 96 ? -20.754 -6.033 16.045 1.00 80.00 96 ASP A C 1
ATOM 785 O O . ASP A 1 96 ? -21.872 -6.073 16.558 1.00 80.00 96 ASP A O 1
ATOM 789 N N . ASP A 1 97 ? -19.889 -7.046 16.185 1.00 79.75 97 ASP A N 1
ATOM 790 C CA . ASP A 1 97 ? -20.156 -8.309 16.902 1.00 79.75 97 ASP A CA 1
ATOM 791 C C . ASP A 1 97 ? -20.113 -8.165 18.442 1.00 79.75 97 ASP A C 1
ATOM 793 O O . ASP A 1 97 ? -20.303 -9.131 19.180 1.00 79.75 97 ASP A O 1
ATOM 797 N N . THR A 1 98 ? -19.922 -6.947 18.962 1.00 69.12 98 THR A N 1
ATOM 798 C CA . THR A 1 98 ? -19.941 -6.621 20.402 1.00 69.12 98 THR A CA 1
ATOM 799 C C . THR A 1 98 ? -18.889 -7.363 21.249 1.00 69.12 98 THR A C 1
ATOM 801 O O . THR A 1 98 ? -19.128 -7.620 22.432 1.00 69.12 98 THR A O 1
ATOM 804 N N . LEU A 1 99 ? -17.712 -7.679 20.686 1.00 69.56 99 LEU A N 1
ATOM 805 C CA . LEU A 1 99 ? -16.615 -8.322 21.431 1.00 69.56 99 LEU A CA 1
ATOM 806 C C . LEU A 1 99 ? -16.200 -7.531 22.690 1.00 69.56 99 LEU A C 1
ATOM 808 O O . LEU A 1 99 ? -16.346 -6.305 22.767 1.00 69.56 99 LEU A O 1
ATOM 812 N N . SER A 1 100 ? -15.622 -8.246 23.664 1.00 71.50 100 SER A N 1
ATOM 813 C CA . SER A 1 100 ? -14.987 -7.641 24.842 1.00 71.50 100 SER A CA 1
ATOM 814 C C . 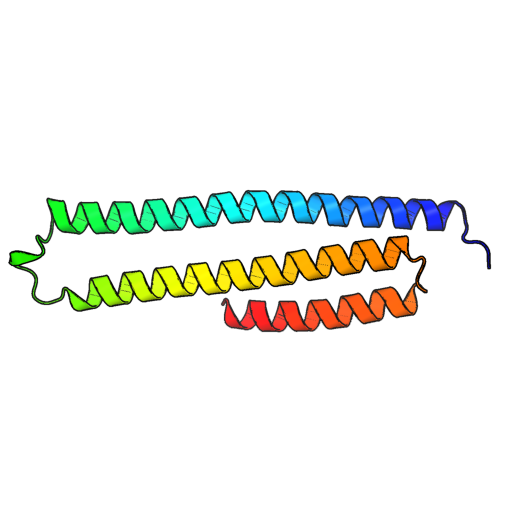SER A 1 100 ? -13.843 -6.709 24.427 1.00 71.50 100 SER A C 1
ATOM 816 O O . SER A 1 100 ? -13.070 -7.032 23.522 1.00 71.50 100 SER A O 1
ATOM 818 N N . TYR A 1 101 ? -13.704 -5.568 25.115 1.00 69.94 101 TYR A N 1
ATOM 819 C CA . TYR A 1 101 ? -12.658 -4.571 24.848 1.00 69.94 101 TYR A CA 1
ATOM 820 C C . TYR A 1 101 ? -11.251 -5.195 24.848 1.00 69.94 101 TYR A C 1
ATOM 822 O O . TYR A 1 101 ? -10.458 -4.933 23.944 1.00 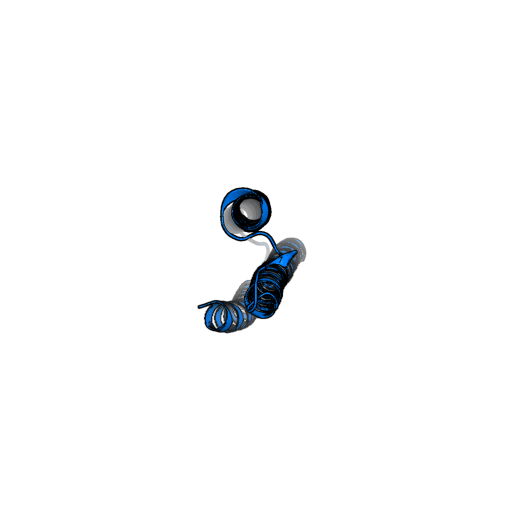69.94 101 TYR A O 1
ATOM 830 N N . GLU A 1 102 ? -10.963 -6.090 25.799 1.00 74.12 102 GLU A N 1
ATOM 831 C CA . GLU A 1 102 ? -9.661 -6.765 25.893 1.00 74.12 102 GLU A CA 1
ATOM 832 C C . GLU A 1 102 ? -9.362 -7.651 24.673 1.00 74.12 102 GLU A C 1
ATOM 834 O O . GLU A 1 102 ? -8.247 -7.637 24.145 1.00 74.12 102 GLU A O 1
ATOM 839 N N . GLU A 1 103 ? -10.357 -8.393 24.178 1.00 77.94 103 GLU A N 1
ATOM 840 C CA . GLU A 1 103 ? -10.194 -9.238 22.990 1.00 77.94 103 GLU A CA 1
ATOM 841 C C . GLU A 1 103 ? -10.001 -8.398 21.722 1.00 77.94 103 GLU A C 1
ATOM 843 O O . GLU A 1 103 ? -9.242 -8.775 20.823 1.00 77.94 103 GLU A O 1
ATOM 848 N N . LEU A 1 104 ? -10.660 -7.242 21.644 1.00 77.69 104 LEU A N 1
ATOM 849 C CA . LEU A 1 104 ? -10.560 -6.323 20.514 1.00 77.69 104 LEU A CA 1
ATOM 850 C C . LEU A 1 104 ? -9.164 -5.697 20.428 1.00 77.69 104 LEU A C 1
ATOM 852 O O . LEU A 1 104 ? -8.528 -5.774 19.374 1.00 77.69 104 LEU A O 1
ATOM 856 N N . ILE A 1 105 ? -8.649 -5.177 21.546 1.00 79.00 105 ILE A N 1
ATOM 857 C CA . ILE A 1 105 ? -7.303 -4.592 21.624 1.00 79.00 105 ILE A CA 1
ATOM 858 C C . ILE A 1 105 ? -6.222 -5.636 21.325 1.00 79.00 105 ILE A C 1
ATOM 860 O O . ILE A 1 105 ? -5.327 -5.371 20.524 1.00 79.00 105 ILE A O 1
ATOM 864 N N . ASN A 1 106 ? -6.327 -6.849 21.876 1.00 82.94 106 ASN A N 1
ATOM 865 C CA . ASN A 1 106 ? -5.358 -7.921 21.612 1.00 82.94 106 ASN A CA 1
ATOM 866 C C . ASN A 1 106 ? -5.338 -8.328 20.122 1.00 82.94 106 ASN A C 1
ATOM 868 O O . ASN A 1 106 ? -4.283 -8.555 19.522 1.00 82.94 106 ASN A O 1
ATOM 872 N N . ASN A 1 107 ? -6.510 -8.366 19.480 1.00 82.56 107 ASN A N 1
ATOM 873 C CA . ASN A 1 107 ? -6.612 -8.627 18.045 1.00 82.56 107 ASN A CA 1
ATOM 874 C C . ASN A 1 107 ? -6.014 -7.497 17.194 1.00 82.56 107 ASN A C 1
ATOM 876 O O . ASN A 1 107 ? -5.371 -7.788 16.182 1.00 82.56 107 ASN A O 1
ATOM 880 N N . ILE A 1 108 ? -6.214 -6.236 17.586 1.00 82.62 108 ILE A N 1
ATOM 881 C CA . ILE A 1 108 ? -5.618 -5.072 16.916 1.00 82.62 108 ILE A CA 1
ATOM 882 C C . ILE A 1 108 ? -4.093 -5.114 17.044 1.00 82.62 108 ILE A C 1
ATOM 884 O O . ILE A 1 108 ? -3.402 -4.994 16.035 1.00 82.62 108 ILE A O 1
ATOM 888 N N . ASP A 1 109 ? -3.562 -5.372 18.239 1.00 85.00 109 ASP A N 1
ATOM 889 C CA . ASP A 1 109 ? -2.116 -5.425 18.483 1.00 85.00 109 ASP A CA 1
ATOM 890 C C . ASP A 1 109 ? -1.431 -6.510 17.636 1.00 85.00 109 ASP A C 1
ATOM 892 O O . ASP A 1 109 ? -0.426 -6.273 16.957 1.00 85.00 109 ASP A O 1
ATOM 896 N N . ARG A 1 110 ? -2.051 -7.694 17.549 1.00 82.69 110 ARG A N 1
ATOM 897 C CA . ARG A 1 110 ? -1.558 -8.783 16.696 1.00 82.69 110 ARG A CA 1
ATOM 898 C C . ARG A 1 110 ? -1.511 -8.394 15.216 1.00 82.69 110 ARG A C 1
ATOM 900 O O . ARG A 1 110 ? -0.535 -8.719 14.539 1.00 82.69 110 ARG A O 1
ATOM 907 N N . ARG A 1 111 ? -2.542 -7.706 14.712 1.00 83.50 111 ARG A N 1
ATOM 908 C CA . ARG A 1 111 ? -2.603 -7.224 13.318 1.00 83.50 111 ARG A CA 1
ATOM 909 C C . ARG A 1 111 ? -1.564 -6.132 13.075 1.00 83.50 111 ARG A C 1
ATOM 911 O O . ARG A 1 111 ? -0.836 -6.210 12.088 1.00 83.50 111 ARG A O 1
ATOM 918 N N . ASN A 1 112 ? -1.423 -5.190 14.006 1.00 82.38 112 ASN A N 1
ATOM 919 C CA . ASN A 1 112 ? -0.421 -4.126 13.946 1.00 82.38 112 ASN A CA 1
ATOM 920 C C . ASN A 1 112 ? 1.001 -4.682 13.894 1.00 82.38 112 ASN A C 1
ATOM 922 O O . ASN A 1 112 ? 1.812 -4.194 13.113 1.00 82.38 112 ASN A O 1
ATOM 926 N N . LYS A 1 113 ? 1.304 -5.752 14.636 1.00 82.12 113 LYS A N 1
ATOM 927 C CA . LYS A 1 113 ? 2.607 -6.426 14.552 1.00 82.12 113 LYS A CA 1
ATOM 928 C C . LYS A 1 113 ? 2.872 -7.012 13.162 1.00 82.12 113 LYS A C 1
ATOM 930 O O . LYS A 1 113 ? 3.984 -6.912 12.649 1.00 82.12 113 LYS A O 1
ATOM 935 N N . THR A 1 114 ? 1.857 -7.595 12.522 1.00 79.31 114 THR A N 1
ATOM 936 C CA . THR A 1 114 ? 1.969 -8.067 11.133 1.00 79.31 114 THR A CA 1
ATOM 937 C C . THR A 1 114 ? 2.193 -6.907 10.163 1.00 79.31 114 THR A C 1
ATOM 939 O O . THR A 1 114 ? 3.105 -6.986 9.344 1.00 79.31 114 THR A O 1
ATOM 942 N N . ILE A 1 115 ? 1.425 -5.819 10.285 1.00 79.56 115 ILE A N 1
ATOM 943 C CA . ILE A 1 115 ? 1.593 -4.613 9.456 1.00 79.56 115 ILE A CA 1
ATOM 944 C C . ILE A 1 115 ? 2.987 -4.006 9.659 1.00 79.56 115 ILE A C 1
ATOM 946 O O . ILE A 1 115 ? 3.650 -3.665 8.688 1.00 79.56 115 ILE A O 1
ATOM 950 N N . SER A 1 116 ? 3.477 -3.932 10.897 1.00 78.69 116 SER A N 1
ATOM 951 C CA . SER A 1 116 ? 4.814 -3.421 11.215 1.00 78.69 116 SER A CA 1
ATOM 952 C C . SER A 1 116 ? 5.916 -4.229 10.532 1.00 78.69 116 SER A C 1
ATOM 954 O O . SER A 1 116 ? 6.868 -3.648 10.015 1.00 78.69 116 SER A O 1
ATOM 956 N N . ASN A 1 117 ? 5.794 -5.556 10.501 1.00 74.06 117 ASN A N 1
ATOM 957 C CA . ASN A 1 117 ? 6.760 -6.412 9.814 1.00 74.06 117 ASN A CA 1
ATOM 958 C C . ASN A 1 117 ? 6.717 -6.215 8.290 1.00 74.06 117 ASN A C 1
ATOM 960 O O . ASN A 1 117 ? 7.760 -6.233 7.643 1.00 74.06 117 ASN A O 1
ATOM 964 N N . LEU A 1 118 ? 5.528 -5.989 7.721 1.00 69.81 118 LEU A N 1
ATOM 965 C CA . LEU A 1 118 ? 5.363 -5.677 6.297 1.00 69.81 118 LEU A CA 1
ATOM 966 C C . LEU A 1 118 ? 5.918 -4.286 5.950 1.00 69.81 118 LEU A C 1
ATOM 968 O O . LEU A 1 118 ? 6.537 -4.109 4.899 1.00 69.81 118 LEU A O 1
ATOM 972 N N . ASN A 1 119 ? 5.767 -3.316 6.852 1.00 68.12 119 ASN A N 1
ATOM 973 C CA . ASN A 1 119 ? 6.335 -1.981 6.690 1.00 68.12 119 ASN A CA 1
ATOM 974 C C . ASN A 1 119 ? 7.873 -2.019 6.728 1.00 68.12 119 ASN A C 1
ATOM 976 O O . ASN A 1 119 ? 8.522 -1.394 5.901 1.00 68.12 119 ASN A O 1
ATOM 980 N N . LEU A 1 120 ? 8.466 -2.843 7.599 1.00 60.16 120 LEU A N 1
ATOM 981 C CA . LEU A 1 120 ? 9.915 -3.099 7.631 1.00 60.16 120 LEU A CA 1
ATOM 982 C C . LEU A 1 120 ? 10.460 -3.698 6.326 1.00 60.16 120 LEU A C 1
ATOM 984 O O . LEU A 1 120 ? 11.596 -3.420 5.971 1.00 60.16 120 LEU A O 1
ATOM 988 N N . SER A 1 121 ? 9.667 -4.498 5.607 1.00 54.81 121 SER A N 1
ATOM 989 C CA . SER A 1 121 ? 10.045 -5.000 4.274 1.00 54.81 121 SER A CA 1
ATOM 990 C C . SER A 1 121 ? 9.818 -3.999 3.136 1.00 54.81 121 SER A C 1
ATOM 992 O O . SER A 1 121 ? 10.207 -4.273 2.004 1.00 54.81 121 SER A O 1
ATOM 994 N N . SER A 1 122 ? 9.158 -2.875 3.429 1.00 46.47 122 SER A N 1
ATOM 995 C CA . SER A 1 122 ? 8.824 -1.813 2.471 1.00 46.47 122 SER A CA 1
ATOM 996 C C . SER A 1 122 ? 9.741 -0.581 2.593 1.00 46.47 122 SER A C 1
ATOM 998 O O . SER A 1 122 ? 9.554 0.367 1.831 1.00 46.47 122 SER A O 1
ATOM 1000 N N . TYR A 1 123 ? 10.700 -0.600 3.532 1.00 42.50 123 TYR A N 1
ATOM 1001 C CA . TYR A 1 123 ? 11.768 0.397 3.711 1.00 42.50 123 TYR A CA 1
ATOM 1002 C C . TYR A 1 123 ? 13.072 -0.025 3.030 1.00 42.50 123 TYR A C 1
ATOM 1004 O O . TYR A 1 123 ? 13.389 -1.236 3.051 1.00 42.50 123 TYR A O 1
#

pLDDT: mean 82.46, std 8.88, range [42.5, 92.69]

Secondary structure (DSSP, 8-state):
-PPPHHHHHHHHHHHHHHHHHHHHHHHHHHHHHHHHHHHHHHHHHHHHHHT--GGG-TTHHHHHHHHHHHHHHHHHHHHHHHHHHHHHHHHHHHHHTT--HHHHHHHHHHHHHHHHHHHHTT-